Protein AF-A0A7V3EN93-F1 (afdb_monomer_lite)

pLDDT: mean 92.31, std 8.99, range [54.25, 98.12]

Foldseek 3Di:
DDDDDDDPVVDPVNVLVVLLVVLVCCVVVPVDDPPDPVNVVSVVSNVVSVVVVVVVVVVVVVD

Structure (mmCIF, N/CA/C/O backbone):
data_AF-A0A7V3EN93-F1
#
_entry.id   AF-A0A7V3EN93-F1
#
loop_
_atom_site.group_PDB
_atom_site.id
_atom_site.type_symbol
_atom_site.label_atom_id
_atom_site.label_alt_id
_atom_site.label_comp_id
_atom_site.label_asym_id
_atom_site.label_entity_id
_atom_site.label_seq_id
_atom_site.pdbx_PDB_ins_code
_atom_site.Cartn_x
_atom_site.Cartn_y
_atom_site.Cartn_z
_atom_site.occupancy
_atom_site.B_iso_or_equiv
_atom_site.auth_seq_id
_atom_site.auth_comp_id
_atom_site.auth_asym_id
_atom_site.auth_atom_id
_atom_site.pdbx_PDB_model_num
ATOM 1 N N . MET A 1 1 ? 27.090 -10.714 -25.620 1.00 54.25 1 MET A N 1
ATOM 2 C CA . MET A 1 1 ? 27.103 -10.254 -24.215 1.00 54.25 1 MET A CA 1
ATOM 3 C C . MET A 1 1 ? 25.769 -10.654 -23.613 1.00 54.25 1 MET A C 1
ATOM 5 O O . MET A 1 1 ? 24.752 -10.195 -24.112 1.00 54.25 1 MET A O 1
ATOM 9 N N . ILE A 1 2 ? 25.751 -11.582 -22.660 1.00 61.34 2 ILE A N 1
ATOM 10 C CA . ILE A 1 2 ? 24.508 -12.036 -22.023 1.00 61.34 2 ILE A CA 1
ATOM 11 C C . ILE A 1 2 ? 24.286 -11.093 -20.837 1.00 61.34 2 ILE A C 1
ATOM 13 O O . ILE A 1 2 ? 25.107 -11.076 -19.925 1.00 61.34 2 ILE A O 1
ATOM 17 N N . MET A 1 3 ? 23.268 -10.232 -20.892 1.00 67.50 3 MET A N 1
ATOM 18 C CA . MET A 1 3 ? 22.927 -9.366 -19.759 1.00 67.50 3 MET A CA 1
ATOM 19 C C . MET A 1 3 ? 22.357 -10.235 -18.639 1.00 67.50 3 MET A C 1
ATOM 21 O O . MET A 1 3 ? 21.342 -10.903 -18.826 1.00 67.50 3 MET A O 1
ATOM 25 N N . GLU A 1 4 ? 23.010 -10.231 -17.481 1.00 79.31 4 GLU A N 1
ATOM 26 C CA . GLU A 1 4 ? 22.469 -10.858 -16.280 1.00 79.31 4 GLU A CA 1
ATOM 27 C C . GLU A 1 4 ? 21.239 -10.061 -15.820 1.00 79.31 4 GLU A C 1
ATOM 29 O O . GLU A 1 4 ? 21.338 -8.891 -15.440 1.00 79.31 4 GLU A O 1
ATOM 34 N N . ILE A 1 5 ? 20.055 -10.672 -15.903 1.00 84.75 5 ILE A N 1
ATOM 35 C CA . ILE A 1 5 ? 18.809 -10.045 -15.457 1.00 84.75 5 ILE A CA 1
ATOM 36 C C . ILE A 1 5 ? 18.764 -10.113 -13.932 1.00 84.75 5 ILE A C 1
ATOM 38 O O . ILE A 1 5 ? 18.713 -11.195 -13.344 1.00 84.75 5 ILE A O 1
ATOM 42 N N . LYS A 1 6 ? 18.751 -8.945 -13.283 1.00 87.44 6 LYS A N 1
ATOM 43 C CA . LYS A 1 6 ? 18.613 -8.855 -11.828 1.00 87.44 6 LYS A CA 1
ATOM 44 C C . LYS A 1 6 ? 17.293 -9.521 -11.398 1.00 87.44 6 LYS A C 1
ATOM 46 O O . LYS A 1 6 ? 16.243 -9.169 -11.936 1.00 87.44 6 LYS A O 1
ATOM 51 N N . PRO A 1 7 ? 17.305 -10.431 -10.408 1.00 93.19 7 PRO A N 1
ATOM 52 C CA . PRO A 1 7 ? 16.079 -11.026 -9.890 1.00 93.19 7 PRO A CA 1
ATOM 53 C C . PRO A 1 7 ? 15.079 -9.963 -9.416 1.00 93.19 7 PRO A C 1
ATOM 55 O O . PRO A 1 7 ? 15.463 -9.025 -8.713 1.00 93.19 7 PRO A O 1
ATOM 58 N N . GLY A 1 8 ? 13.796 -1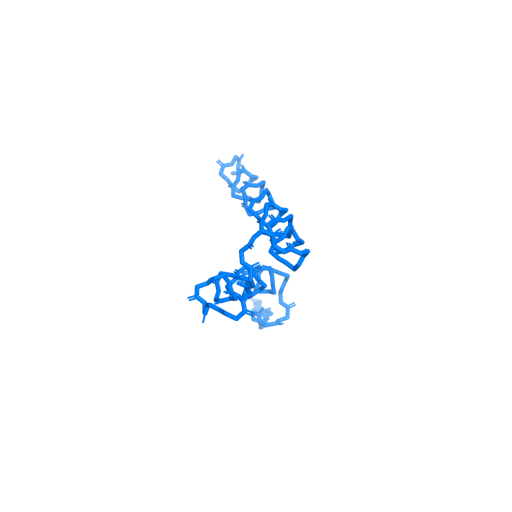0.138 -9.752 1.00 89.69 8 GLY A N 1
ATOM 59 C CA . GLY A 1 8 ? 12.736 -9.154 -9.490 1.00 89.69 8 GLY A CA 1
ATOM 60 C C . GLY A 1 8 ? 12.606 -8.747 -8.019 1.00 89.69 8 GLY A C 1
ATOM 61 O O . GLY A 1 8 ? 12.495 -7.567 -7.716 1.00 89.69 8 GLY A O 1
ATOM 62 N N . TRP A 1 9 ? 12.753 -9.682 -7.081 1.00 94.38 9 TRP A N 1
ATOM 63 C CA . TRP A 1 9 ? 12.717 -9.408 -5.636 1.00 94.38 9 TRP A CA 1
ATOM 64 C C . TRP A 1 9 ? 13.867 -8.523 -5.125 1.00 94.38 9 TRP A C 1
ATOM 66 O O . TRP A 1 9 ? 13.860 -8.087 -3.977 1.00 94.38 9 TRP A O 1
ATOM 76 N N . LYS A 1 10 ? 14.870 -8.235 -5.960 1.00 93.88 10 LYS A N 1
ATOM 77 C CA . LYS A 1 10 ? 15.933 -7.265 -5.664 1.00 93.88 10 LYS A CA 1
ATOM 78 C C . LYS A 1 10 ? 15.684 -5.898 -6.32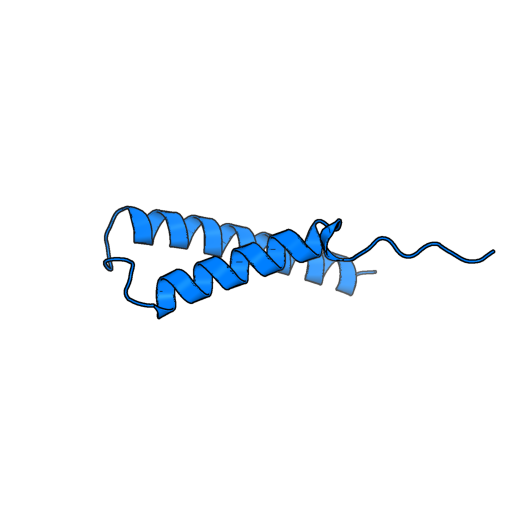5 1.00 93.88 10 LYS A C 1
ATOM 80 O O . LYS A 1 10 ? 16.583 -5.053 -6.314 1.00 93.88 10 LYS A O 1
ATOM 85 N N . THR A 1 11 ? 14.529 -5.691 -6.958 1.00 93.69 11 THR A N 1
ATOM 86 C CA . THR A 1 11 ? 14.149 -4.445 -7.648 1.00 93.69 11 THR A CA 1
ATOM 87 C C . THR A 1 11 ? 13.210 -3.613 -6.787 1.00 93.69 11 THR A C 1
ATOM 89 O O . THR A 1 11 ? 12.441 -4.154 -5.993 1.00 93.69 11 THR A O 1
ATOM 92 N N . THR A 1 12 ? 13.270 -2.294 -6.934 1.00 92.69 12 THR A N 1
ATOM 93 C CA . THR A 1 12 ? 12.428 -1.376 -6.159 1.00 92.69 12 THR A CA 1
ATOM 94 C C . THR A 1 12 ? 10.967 -1.488 -6.589 1.00 92.69 12 THR A C 1
ATOM 96 O O . THR A 1 12 ? 10.069 -1.456 -5.754 1.00 92.69 12 THR A O 1
ATOM 99 N N . GLU A 1 13 ? 10.723 -1.688 -7.881 1.00 90.69 13 GLU A N 1
ATOM 100 C CA . GLU A 1 13 ? 9.400 -1.833 -8.487 1.00 90.69 13 GLU A CA 1
ATOM 101 C C . GLU A 1 13 ? 8.624 -3.008 -7.888 1.00 90.69 13 GLU A C 1
ATOM 103 O O . GLU A 1 13 ? 7.434 -2.883 -7.589 1.00 90.69 13 GLU A O 1
ATOM 108 N N . PHE A 1 14 ? 9.311 -4.128 -7.643 1.00 94.25 14 PHE A N 1
ATOM 109 C CA . PHE A 1 14 ? 8.726 -5.269 -6.950 1.00 94.25 14 PHE A CA 1
ATOM 110 C C . PHE A 1 14 ? 8.278 -4.897 -5.534 1.00 94.25 14 PHE A C 1
ATOM 112 O O . PHE A 1 14 ? 7.133 -5.154 -5.171 1.00 94.25 14 PHE A O 1
ATOM 119 N N . TRP A 1 15 ? 9.143 -4.253 -4.746 1.00 95.31 15 TRP A N 1
ATOM 120 C CA . TRP A 1 15 ? 8.827 -3.903 -3.358 1.00 95.31 15 TRP A CA 1
ATOM 121 C C . TRP A 1 15 ? 7.731 -2.843 -3.240 1.00 95.31 15 TRP A C 1
ATOM 123 O O . TRP A 1 15 ? 6.884 -2.953 -2.356 1.00 95.31 15 TRP A O 1
ATOM 133 N N . LEU A 1 16 ? 7.685 -1.862 -4.146 1.00 95.06 16 LEU A N 1
ATOM 134 C CA . LEU A 1 16 ? 6.600 -0.877 -4.192 1.00 95.06 16 LEU A CA 1
ATOM 135 C C . LEU A 1 16 ? 5.255 -1.538 -4.526 1.00 95.06 16 LEU A C 1
ATOM 137 O O . LEU A 1 16 ? 4.245 -1.242 -3.888 1.00 95.06 16 LEU A O 1
ATOM 141 N N . SER A 1 17 ? 5.250 -2.475 -5.475 1.00 94.94 17 SER A N 1
ATOM 142 C CA . SER A 1 17 ? 4.046 -3.229 -5.850 1.00 94.94 17 SER A CA 1
ATOM 143 C C . SER A 1 17 ? 3.590 -4.168 -4.729 1.00 94.94 17 SER A C 1
ATOM 145 O O . SER A 1 17 ? 2.398 -4.258 -4.427 1.00 94.94 17 SER A O 1
ATOM 147 N N . ALA A 1 18 ? 4.538 -4.835 -4.066 1.00 97.25 18 ALA A N 1
ATOM 148 C CA . ALA A 1 18 ? 4.267 -5.693 -2.919 1.00 97.25 18 ALA A CA 1
ATOM 149 C C . ALA A 1 18 ? 3.679 -4.887 -1.752 1.00 97.25 18 ALA A C 1
ATOM 151 O O . ALA A 1 18 ? 2.666 -5.290 -1.185 1.00 97.25 18 ALA A O 1
ATOM 152 N N . ALA A 1 19 ? 4.246 -3.717 -1.441 1.00 97.44 19 ALA A N 1
ATOM 153 C CA . ALA A 1 19 ? 3.722 -2.826 -0.408 1.00 97.44 19 ALA A CA 1
ATOM 154 C C . ALA A 1 19 ? 2.287 -2.366 -0.714 1.00 97.44 19 ALA A C 1
ATOM 156 O O . ALA A 1 19 ? 1.423 -2.446 0.158 1.00 97.44 19 ALA A O 1
ATOM 157 N N . ALA A 1 20 ? 2.006 -1.955 -1.955 1.00 97.00 20 ALA A N 1
ATOM 158 C CA . ALA A 1 20 ? 0.655 -1.574 -2.371 1.00 97.00 20 ALA A CA 1
ATOM 159 C C . ALA A 1 20 ? -0.342 -2.735 -2.220 1.00 97.00 20 ALA A C 1
ATOM 161 O O . ALA A 1 20 ? -1.452 -2.541 -1.727 1.00 97.00 20 ALA A O 1
ATOM 162 N N . THR A 1 21 ? 0.079 -3.951 -2.578 1.00 97.62 21 THR A N 1
ATOM 163 C CA . THR A 1 21 ? -0.737 -5.166 -2.437 1.00 97.62 21 THR A CA 1
ATOM 164 C C . THR A 1 21 ? -1.052 -5.457 -0.973 1.00 97.62 21 THR A C 1
ATOM 166 O O . THR A 1 21 ? -2.210 -5.675 -0.627 1.00 97.62 21 THR A O 1
ATOM 169 N N . VAL A 1 22 ? -0.047 -5.415 -0.094 1.00 98.12 22 VAL A N 1
ATOM 170 C CA . VAL A 1 22 ? -0.233 -5.637 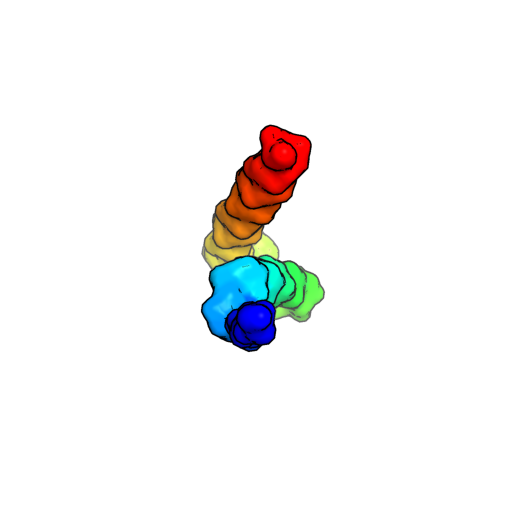1.348 1.00 98.12 22 VAL A CA 1
ATOM 171 C C . VAL A 1 22 ? -1.192 -4.608 1.942 1.00 98.12 22 VAL A C 1
ATOM 173 O O . VAL A 1 22 ? -2.086 -4.981 2.693 1.00 98.12 22 VAL A O 1
ATOM 176 N N . ILE A 1 23 ? -1.067 -3.332 1.579 1.00 97.12 23 ILE A N 1
ATOM 177 C CA . ILE A 1 23 ? -1.973 -2.282 2.065 1.00 97.12 23 ILE A CA 1
ATOM 178 C C . ILE A 1 23 ? -3.406 -2.512 1.575 1.00 97.12 23 ILE A C 1
ATOM 180 O O . ILE A 1 23 ? -4.341 -2.412 2.366 1.00 97.12 23 ILE A O 1
ATOM 184 N N . GLY A 1 24 ? -3.586 -2.885 0.306 1.00 96.25 24 GLY A N 1
ATOM 185 C CA . GLY A 1 24 ? -4.900 -3.252 -0.228 1.00 96.25 24 GLY A CA 1
ATOM 186 C C . GLY A 1 24 ? -5.528 -4.431 0.521 1.00 96.25 24 GLY A C 1
ATOM 187 O O . GLY A 1 24 ? -6.708 -4.386 0.864 1.00 96.25 24 GLY A O 1
ATOM 188 N N . LEU A 1 25 ? -4.731 -5.453 0.846 1.00 97.81 25 LEU A N 1
ATOM 189 C CA . LEU A 1 25 ? -5.183 -6.585 1.657 1.00 97.81 25 LEU A CA 1
ATOM 190 C C . LEU A 1 25 ? -5.559 -6.156 3.077 1.00 97.81 25 LEU A C 1
ATOM 192 O O . LEU A 1 25 ? -6.577 -6.614 3.585 1.00 97.81 25 LEU A O 1
ATOM 196 N N . LEU A 1 26 ? -4.793 -5.264 3.708 1.00 96.50 26 LEU A N 1
ATOM 197 C CA . LEU A 1 26 ? -5.118 -4.750 5.040 1.00 96.50 26 LEU A CA 1
ATOM 198 C C . LEU A 1 26 ? -6.470 -4.033 5.045 1.00 96.50 26 LEU A C 1
ATOM 200 O O . LEU A 1 26 ? -7.297 -4.338 5.903 1.00 96.50 26 LEU A O 1
ATOM 204 N N . PHE A 1 27 ? -6.733 -3.174 4.058 1.00 94.25 27 PHE A N 1
ATOM 205 C CA . PHE A 1 27 ? -8.044 -2.538 3.901 1.00 94.25 27 PHE A CA 1
ATOM 206 C C . PHE A 1 27 ? -9.170 -3.550 3.672 1.00 94.25 27 PHE A C 1
ATOM 208 O O . PHE A 1 27 ? -10.214 -3.460 4.309 1.00 94.25 27 PHE A O 1
ATOM 215 N N . ALA A 1 28 ? -8.958 -4.540 2.804 1.00 95.75 28 ALA A N 1
ATOM 216 C CA . ALA A 1 28 ? -9.985 -5.526 2.465 1.00 95.75 28 ALA A CA 1
ATOM 217 C C . ALA A 1 28 ? -10.234 -6.570 3.570 1.00 95.75 28 ALA A C 1
ATOM 219 O O . ALA A 1 28 ? -11.294 -7.187 3.611 1.00 95.75 28 ALA A O 1
ATOM 220 N N . SER A 1 29 ? -9.259 -6.798 4.452 1.00 96.06 29 SER A N 1
ATOM 221 C CA . SER A 1 29 ? -9.300 -7.879 5.445 1.00 96.06 29 SER A CA 1
ATOM 222 C C . SER A 1 29 ? -10.264 -7.647 6.610 1.00 96.06 29 SER A C 1
ATOM 224 O O . SER A 1 29 ? -10.556 -8.588 7.344 1.00 96.06 29 SER A O 1
ATOM 226 N N . GLY A 1 30 ? -10.702 -6.405 6.839 1.00 94.38 30 GLY A N 1
ATOM 227 C CA . GLY A 1 30 ? -11.428 -6.019 8.054 1.00 94.38 30 GLY A CA 1
ATOM 228 C C . GLY A 1 30 ? -10.558 -5.971 9.320 1.00 94.38 30 GLY A C 1
ATOM 229 O O . GLY A 1 30 ? -11.073 -5.718 10.405 1.00 94.38 30 GLY A O 1
ATOM 230 N N . ALA A 1 31 ? -9.239 -6.181 9.208 1.00 94.56 31 ALA A N 1
ATOM 231 C CA . ALA A 1 31 ? -8.310 -6.096 10.339 1.00 94.56 31 ALA A CA 1
ATOM 232 C C . ALA A 1 31 ? -8.092 -4.656 10.841 1.00 94.56 31 ALA A C 1
ATOM 234 O O . ALA A 1 31 ? -7.553 -4.451 11.928 1.00 94.56 31 ALA A O 1
ATOM 235 N N . ILE A 1 32 ? -8.480 -3.659 10.044 1.00 95.56 32 ILE A N 1
ATOM 236 C CA . ILE A 1 32 ? -8.306 -2.240 10.342 1.00 95.56 32 ILE A CA 1
ATOM 237 C C . ILE A 1 32 ? -9.670 -1.625 10.639 1.00 95.56 32 ILE A C 1
ATOM 239 O O . ILE A 1 32 ? -10.588 -1.720 9.830 1.00 95.56 32 ILE A O 1
ATOM 243 N N . ALA A 1 33 ? -9.789 -0.973 11.796 1.00 95.00 33 ALA A N 1
ATOM 244 C CA . ALA A 1 33 ? -10.992 -0.234 12.155 1.00 95.00 33 ALA A CA 1
ATOM 245 C C . ALA A 1 33 ? -11.108 1.050 11.321 1.00 95.00 33 ALA A C 1
ATOM 247 O O . ALA A 1 33 ? -10.218 1.908 11.369 1.00 95.00 33 ALA A O 1
ATOM 248 N N . GLU A 1 34 ? -12.221 1.187 10.602 1.00 93.38 34 GLU A N 1
ATOM 249 C CA . GLU A 1 34 ? -12.533 2.368 9.798 1.00 93.38 34 GLU A CA 1
ATOM 250 C C . GLU A 1 34 ? -12.547 3.643 10.650 1.00 93.38 34 GLU A C 1
ATOM 252 O O . GLU A 1 34 ? -13.022 3.671 11.789 1.00 93.38 34 GLU A O 1
ATOM 257 N N . GLY A 1 35 ? -11.980 4.721 10.112 1.00 93.25 35 GLY A N 1
ATOM 258 C CA . GLY A 1 35 ? -11.868 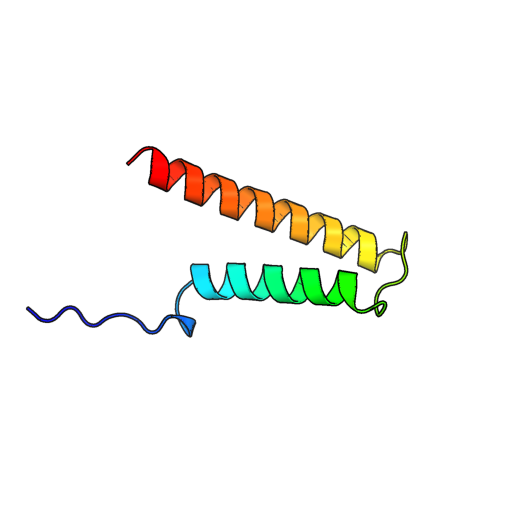6.015 10.784 1.00 93.25 35 GLY A CA 1
ATOM 259 C C . GLY A 1 35 ? -10.817 6.072 11.898 1.00 93.25 35 GLY A C 1
ATOM 260 O O . GLY A 1 35 ? -10.564 7.159 12.436 1.00 93.25 35 GLY A O 1
ATOM 261 N N . GLY A 1 36 ? -10.178 4.946 12.231 1.00 95.69 36 GLY A N 1
ATOM 262 C CA . GLY A 1 36 ? -9.116 4.846 13.225 1.00 95.69 36 GLY A CA 1
ATOM 263 C C . GLY A 1 36 ? -7.788 5.457 12.771 1.00 95.69 36 GLY A C 1
ATOM 264 O O . GLY A 1 36 ? -7.591 5.843 11.620 1.00 95.69 36 GLY A O 1
ATOM 265 N N . GLN A 1 37 ? -6.822 5.537 13.689 1.00 96.69 37 GLN A N 1
ATOM 266 C CA . GLN A 1 37 ? -5.495 6.069 13.364 1.00 96.69 37 GLN A CA 1
ATOM 267 C C . GLN A 1 37 ? -4.758 5.204 12.325 1.00 96.69 37 GLN A C 1
ATOM 269 O O . GLN A 1 37 ? -4.107 5.748 11.436 1.00 96.69 37 GLN A O 1
ATOM 274 N N . ALA A 1 38 ? -4.881 3.876 12.416 1.00 94.94 38 ALA A N 1
ATOM 275 C CA . ALA A 1 38 ? -4.261 2.950 11.469 1.00 94.94 38 ALA A CA 1
ATOM 276 C C . ALA A 1 38 ? -4.822 3.106 10.044 1.00 94.94 38 ALA A C 1
ATOM 278 O O . ALA A 1 38 ? -4.045 3.169 9.097 1.00 94.94 38 ALA A O 1
ATOM 279 N N . ASP A 1 39 ? -6.143 3.254 9.907 1.00 96.88 39 ASP A N 1
ATOM 280 C CA . ASP A 1 39 ? -6.823 3.523 8.632 1.00 96.88 39 ASP A CA 1
ATOM 281 C C . ASP A 1 39 ? -6.283 4.798 7.960 1.00 96.88 39 ASP A C 1
ATOM 283 O O . ASP A 1 39 ? -5.827 4.778 6.817 1.00 96.88 39 ASP A O 1
ATOM 287 N N . ARG A 1 40 ? -6.179 5.897 8.720 1.00 96.69 40 ARG A N 1
ATOM 288 C CA . ARG A 1 40 ? -5.632 7.174 8.223 1.00 96.69 40 ARG A CA 1
ATOM 289 C C . ARG A 1 40 ? -4.195 7.044 7.720 1.00 96.69 40 ARG A C 1
ATOM 291 O O . ARG A 1 40 ? -3.863 7.581 6.663 1.00 96.69 40 ARG A O 1
ATOM 298 N N . TRP A 1 41 ? -3.340 6.340 8.463 1.00 97.50 41 TRP A N 1
ATOM 299 C CA . TRP A 1 41 ? -1.954 6.118 8.048 1.00 97.50 41 TRP A CA 1
ATOM 300 C C . TRP A 1 41 ? -1.860 5.235 6.809 1.00 97.50 41 TRP A C 1
ATOM 302 O O . TRP A 1 41 ? -1.115 5.567 5.888 1.00 97.50 41 TRP A O 1
ATOM 312 N N . LEU A 1 42 ? -2.636 4.152 6.744 1.00 96.50 42 LEU A N 1
ATOM 313 C CA . LEU A 1 42 ? -2.692 3.307 5.554 1.00 96.50 42 LEU A CA 1
ATOM 314 C C . LEU A 1 42 ? -3.193 4.092 4.340 1.00 96.50 42 LEU A C 1
ATOM 316 O O . LEU A 1 42 ? -2.632 3.941 3.257 1.00 96.50 42 LEU A O 1
ATOM 320 N N . GLY A 1 43 ? -4.165 4.989 4.519 1.00 97.00 43 GLY A N 1
ATOM 321 C CA . GLY A 1 43 ? -4.672 5.857 3.454 1.00 97.00 43 GLY A CA 1
ATOM 322 C C . GLY A 1 43 ? -3.604 6.816 2.931 1.00 97.00 43 GLY A C 1
ATOM 323 O O . GLY A 1 43 ? -3.470 7.010 1.719 1.00 97.00 43 GLY A O 1
ATOM 324 N N . LEU A 1 44 ? -2.781 7.364 3.827 1.00 97.88 44 LEU A N 1
ATOM 325 C CA . LEU A 1 44 ? -1.644 8.207 3.461 1.00 97.88 44 LEU A CA 1
ATOM 326 C C . LEU A 1 44 ? -0.598 7.422 2.662 1.00 97.88 44 LEU A C 1
ATOM 328 O O . LEU A 1 44 ? -0.161 7.882 1.606 1.00 97.88 44 LEU A O 1
ATOM 332 N N . VAL A 1 45 ? -0.220 6.226 3.124 1.00 97.69 45 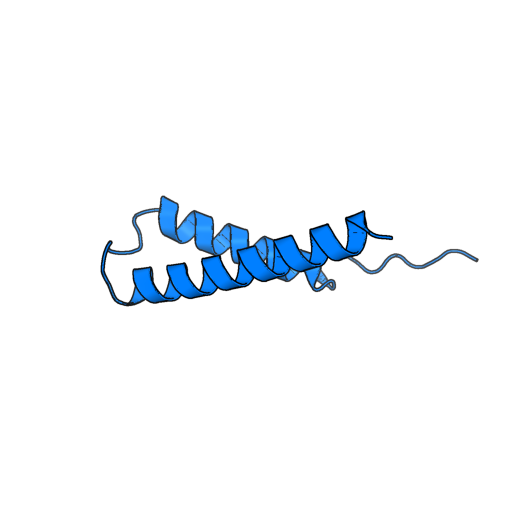VAL A N 1
ATOM 333 C CA . VAL A 1 45 ? 0.766 5.389 2.422 1.00 97.69 45 VAL A CA 1
ATOM 334 C C . VAL A 1 45 ? 0.222 4.917 1.070 1.00 97.69 45 VAL A C 1
ATOM 336 O O . VAL A 1 45 ? 0.942 4.978 0.073 1.00 97.69 45 VAL A O 1
ATOM 339 N N . ALA A 1 46 ? -1.051 4.524 0.995 1.00 97.69 46 ALA A N 1
ATOM 340 C CA . ALA A 1 46 ? -1.708 4.157 -0.258 1.00 97.69 46 ALA A CA 1
ATOM 341 C C . ALA A 1 46 ? -1.691 5.315 -1.268 1.00 97.69 46 ALA A C 1
ATOM 343 O O . ALA A 1 46 ? -1.340 5.118 -2.432 1.00 97.69 46 ALA A O 1
ATOM 344 N N . SER A 1 47 ? -1.988 6.536 -0.814 1.00 97.94 47 SER A N 1
ATOM 345 C CA . SER A 1 47 ? -1.957 7.741 -1.653 1.00 97.94 47 SER A CA 1
ATOM 346 C C . SER A 1 47 ? -0.549 8.045 -2.175 1.00 97.94 47 SER A C 1
ATOM 348 O O . SER A 1 47 ? -0.372 8.366 -3.353 1.00 97.94 47 SER A O 1
ATOM 350 N N . ALA A 1 48 ? 0.474 7.897 -1.328 1.00 97.75 48 ALA A N 1
ATOM 351 C CA . ALA A 1 48 ? 1.867 8.067 -1.731 1.00 97.75 48 ALA A CA 1
ATOM 352 C C . ALA A 1 48 ? 2.287 7.025 -2.782 1.00 97.75 48 ALA A C 1
ATOM 354 O O . ALA A 1 48 ? 2.859 7.385 -3.812 1.00 97.75 48 ALA A O 1
ATOM 355 N N . LEU A 1 49 ? 1.954 5.749 -2.569 1.00 97.12 49 LEU A N 1
ATOM 356 C CA . LEU A 1 49 ? 2.247 4.670 -3.518 1.00 97.12 49 LEU A CA 1
ATOM 357 C C . LEU A 1 49 ? 1.535 4.872 -4.861 1.00 97.12 49 LEU A C 1
ATOM 359 O O . LEU A 1 49 ? 2.153 4.679 -5.909 1.00 97.12 49 LEU A O 1
ATOM 363 N N . ALA A 1 50 ? 0.280 5.326 -4.848 1.00 96.50 50 ALA A N 1
ATOM 364 C CA . ALA A 1 50 ? -0.457 5.658 -6.065 1.00 96.50 50 ALA A CA 1
ATOM 365 C C . ALA A 1 50 ? 0.218 6.796 -6.851 1.00 96.50 50 ALA A C 1
ATOM 367 O O . ALA A 1 50 ? 0.399 6.693 -8.065 1.00 96.50 50 ALA A O 1
ATOM 368 N N . SER A 1 51 ? 0.660 7.852 -6.161 1.00 97.00 51 SER A N 1
ATOM 369 C CA . SER A 1 51 ? 1.387 8.972 -6.773 1.00 97.00 51 SER A CA 1
ATOM 370 C C . SER A 1 51 ? 2.720 8.538 -7.395 1.00 97.00 51 SER A C 1
ATOM 372 O O . SER A 1 51 ? 3.040 8.923 -8.527 1.00 97.00 51 SER A O 1
ATOM 374 N N . LEU A 1 52 ? 3.482 7.685 -6.701 1.00 94.56 52 LEU A N 1
ATOM 375 C CA . LEU A 1 52 ? 4.735 7.126 -7.215 1.00 94.56 52 LEU A CA 1
ATOM 376 C C . LEU A 1 52 ? 4.491 6.257 -8.455 1.00 94.56 52 LEU A C 1
ATOM 378 O O . LEU A 1 52 ? 5.148 6.454 -9.479 1.00 94.56 52 LEU A O 1
ATOM 382 N N . GLY A 1 53 ? 3.512 5.350 -8.399 1.00 92.62 53 GLY A N 1
ATOM 383 C CA . GLY A 1 53 ? 3.143 4.495 -9.529 1.00 92.62 53 GLY A CA 1
ATOM 384 C C . GLY A 1 53 ? 2.696 5.298 -10.753 1.00 92.62 53 GLY A C 1
ATOM 385 O O . GLY A 1 53 ? 3.131 5.023 -11.876 1.00 92.62 53 GLY A O 1
ATOM 386 N N . TYR A 1 54 ? 1.896 6.345 -10.545 1.00 94.38 54 TYR A N 1
ATOM 387 C CA . TYR A 1 54 ? 1.480 7.248 -11.616 1.00 94.38 54 TYR A CA 1
ATOM 388 C C . TYR A 1 54 ? 2.662 8.027 -12.208 1.00 94.38 54 TYR A C 1
ATOM 390 O O . TYR A 1 54 ? 2.799 8.105 -13.430 1.00 94.38 54 TYR A O 1
ATOM 398 N N . SER A 1 55 ? 3.546 8.566 -11.364 1.00 93.38 55 SER A N 1
ATOM 399 C CA . SER A 1 55 ? 4.721 9.331 -11.800 1.00 93.38 55 SER A CA 1
ATOM 400 C C . SER A 1 55 ? 5.662 8.490 -12.663 1.00 93.38 55 SER A C 1
ATOM 402 O O . SER A 1 55 ? 6.077 8.939 -13.733 1.00 93.38 55 SER A O 1
ATOM 404 N N . VAL A 1 56 ? 5.937 7.245 -12.257 1.00 90.94 56 VAL A N 1
ATOM 405 C CA . VAL A 1 56 ? 6.729 6.291 -13.051 1.00 90.94 56 VAL A CA 1
ATOM 406 C C . VAL A 1 56 ? 6.028 5.979 -14.371 1.00 90.94 56 VAL A C 1
ATOM 408 O O . VAL A 1 56 ? 6.638 6.121 -15.430 1.00 90.94 56 VAL A O 1
ATOM 411 N N . SER A 1 57 ? 4.735 5.641 -14.336 1.00 91.25 57 SER A N 1
ATOM 412 C CA . SER A 1 57 ? 3.957 5.325 -15.544 1.00 91.25 57 SER A CA 1
ATOM 413 C C . SER A 1 57 ? 3.955 6.479 -16.552 1.00 91.25 57 SER A C 1
ATOM 415 O O . SER A 1 57 ? 4.133 6.266 -17.751 1.00 91.25 57 SER A O 1
ATOM 417 N N . ARG A 1 58 ? 3.818 7.728 -16.084 1.00 94.44 58 ARG A N 1
ATOM 418 C CA . ARG A 1 58 ? 3.899 8.925 -16.937 1.00 94.44 58 ARG A CA 1
ATOM 419 C C . ARG A 1 58 ? 5.304 9.190 -17.458 1.00 94.44 58 ARG A C 1
ATOM 421 O O . ARG A 1 58 ? 5.422 9.648 -18.591 1.00 94.44 58 ARG A O 1
ATOM 428 N N . GLY A 1 59 ? 6.339 8.926 -16.665 1.00 92.00 59 GLY A N 1
ATOM 429 C CA . GLY A 1 59 ? 7.728 9.015 -17.112 1.00 92.00 59 GLY A CA 1
ATOM 430 C C . GLY A 1 59 ? 8.025 8.034 -18.246 1.00 92.00 59 GLY A C 1
ATOM 431 O O . GLY A 1 59 ? 8.622 8.422 -19.244 1.00 92.00 59 GLY A O 1
ATOM 432 N N . LEU A 1 60 ? 7.539 6.794 -18.131 1.00 90.69 60 LEU A N 1
ATOM 433 C CA . LEU A 1 60 ? 7.686 5.763 -19.161 1.00 90.69 60 LEU A CA 1
ATOM 434 C C . LEU A 1 60 ? 6.884 6.082 -20.428 1.00 90.69 60 LEU A C 1
ATOM 436 O O . LEU A 1 60 ? 7.406 5.927 -21.520 1.00 90.69 60 LEU A O 1
ATOM 440 N N . ALA A 1 61 ? 5.650 6.576 -20.299 1.00 93.00 61 ALA A N 1
ATOM 441 C CA . ALA A 1 61 ? 4.797 6.902 -21.447 1.00 93.00 61 ALA A CA 1
ATOM 442 C C . ALA A 1 61 ? 5.287 8.097 -22.287 1.00 93.00 61 ALA A C 1
ATOM 444 O O . ALA A 1 61 ? 4.786 8.323 -23.385 1.00 93.00 61 ALA A O 1
ATOM 445 N N . LYS A 1 62 ? 6.202 8.911 -21.749 1.00 87.62 62 LYS A N 1
ATOM 446 C CA . LYS A 1 62 ? 6.802 10.065 -22.439 1.00 87.62 62 LYS A CA 1
ATOM 447 C C . LYS A 1 62 ? 8.182 9.758 -23.030 1.00 87.62 62 LYS A C 1
ATOM 449 O O . LYS A 1 62 ? 8.828 10.680 -23.527 1.00 87.62 62 LYS A O 1
ATOM 454 N N . LYS A 1 63 ? 8.643 8.515 -22.908 1.00 59.34 63 LYS A N 1
ATOM 455 C CA . LYS A 1 63 ? 9.926 8.035 -23.412 1.00 59.34 63 LYS A CA 1
ATOM 456 C C . LYS A 1 63 ? 9.730 7.334 -24.750 1.00 59.34 63 LYS A C 1
ATOM 458 O O . LYS A 1 63 ? 10.647 7.463 -25.584 1.00 59.34 63 LYS A O 1
#

Radius of gyration: 15.49 Å; chains: 1; bounding box: 40×22×38 Å

Secondary structure (DSSP, 8-state):
----PPPGGGSHHHHHHHHHHHHHHHHHTT-S-TTSHHHHHHHHHHHHHHHHHHHHHHHHHT-

Sequence (63 aa):
M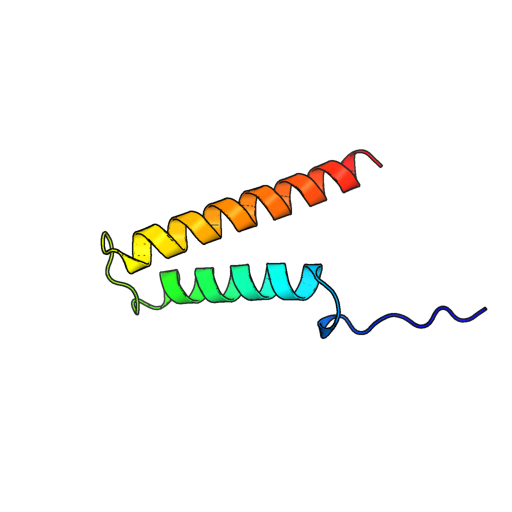IMEIKPGWKTTEFWLSAAATVIGLLFASGAIAEGGQADRWLGLVASALASLGYSVSRGLAKK